Protein AF-A0A7Y5E2Q8-F1 (afdb_monomer_lite)

Sequence (83 aa):
MKGDAYLTVGATSVVLDPVGGARGERVVRLARDACIAALDLAPADLPGALEAANARVREASREDTALLGGTCSAVGVVLEPTS

Structure (mmCIF, N/CA/C/O backbone):
data_AF-A0A7Y5E2Q8-F1
#
_entry.id   AF-A0A7Y5E2Q8-F1
#
loop_
_atom_site.group_PDB
_atom_site.id
_atom_site.type_symbol
_atom_site.label_atom_id
_atom_site.label_alt_id
_atom_site.label_comp_id
_atom_site.label_asym_id
_atom_site.label_entity_id
_atom_site.label_seq_id
_atom_site.pdbx_PDB_ins_code
_atom_site.Cartn_x
_atom_site.Cartn_y
_atom_site.Cartn_z
_atom_site.occupancy
_atom_site.B_iso_or_equiv
_atom_site.auth_seq_id
_atom_site.auth_comp_id
_atom_site.auth_asym_id
_atom_site.auth_atom_id
_atom_site.pdbx_PDB_model_num
ATOM 1 N N . MET A 1 1 ? 1.230 12.741 -15.350 1.00 50.56 1 MET A N 1
ATOM 2 C CA . MET A 1 1 ? 0.386 12.708 -14.137 1.00 50.56 1 MET A CA 1
ATOM 3 C C . MET A 1 1 ? 1.274 12.239 -13.003 1.00 50.56 1 MET A C 1
ATOM 5 O O . MET A 1 1 ? 2.059 11.336 -13.250 1.00 50.56 1 MET A O 1
ATOM 9 N N . LYS A 1 2 ? 1.237 12.881 -11.832 1.00 61.31 2 LYS A N 1
ATOM 10 C CA . LYS A 1 2 ? 1.925 12.359 -10.643 1.00 61.31 2 LYS A CA 1
ATOM 11 C C . LYS A 1 2 ? 1.233 11.055 -10.227 1.00 61.31 2 LYS A C 1
ATOM 13 O O . LYS A 1 2 ? 0.006 11.019 -10.222 1.00 61.31 2 LYS A O 1
ATOM 18 N N . GLY A 1 3 ? 1.998 9.995 -9.980 1.00 82.69 3 GLY A N 1
ATOM 19 C CA . GLY A 1 3 ? 1.479 8.651 -9.697 1.00 82.69 3 GLY A CA 1
ATOM 20 C C . GLY A 1 3 ? 1.090 8.412 -8.239 1.00 82.69 3 GLY A C 1
ATOM 21 O O . GLY A 1 3 ? 1.205 7.284 -7.765 1.00 82.69 3 GLY A O 1
ATOM 22 N N . ASP A 1 4 ? 0.696 9.471 -7.539 1.00 92.88 4 ASP A N 1
ATOM 23 C CA . ASP A 1 4 ? 0.301 9.460 -6.136 1.00 92.88 4 ASP A CA 1
ATOM 24 C C . ASP A 1 4 ? -0.946 8.580 -5.956 1.00 92.88 4 ASP A C 1
ATOM 26 O O . ASP A 1 4 ? -1.834 8.540 -6.817 1.00 92.88 4 ASP A O 1
ATOM 30 N N . ALA A 1 5 ? -1.034 7.886 -4.824 1.00 95.19 5 ALA A N 1
ATOM 31 C CA . ALA A 1 5 ? -2.232 7.159 -4.435 1.00 95.19 5 ALA A CA 1
ATOM 32 C C . ALA A 1 5 ? -2.821 7.705 -3.142 1.00 95.19 5 ALA A C 1
ATOM 34 O O . ALA A 1 5 ? -2.115 7.983 -2.178 1.00 95.19 5 ALA A O 1
ATOM 35 N N . TYR A 1 6 ? -4.145 7.767 -3.124 1.00 94.56 6 TYR A N 1
ATOM 36 C CA . TYR A 1 6 ? -4.942 8.160 -1.975 1.00 94.56 6 TYR A CA 1
ATOM 37 C C . TYR A 1 6 ? -5.897 7.012 -1.659 1.00 94.56 6 TYR A C 1
ATOM 39 O O . TYR A 1 6 ? -6.512 6.440 -2.569 1.00 94.56 6 TYR A O 1
ATOM 47 N N . LEU A 1 7 ? -5.998 6.648 -0.386 1.00 94.56 7 LEU A N 1
ATOM 48 C CA . LEU A 1 7 ? -6.949 5.649 0.088 1.00 94.56 7 LEU A CA 1
ATOM 49 C C . LEU A 1 7 ? -7.555 6.085 1.420 1.00 94.56 7 LEU A C 1
ATOM 51 O O . LEU A 1 7 ? -6.874 6.672 2.258 1.00 94.56 7 LEU A O 1
ATOM 55 N N . THR A 1 8 ? -8.829 5.760 1.601 1.00 95.38 8 THR A N 1
ATOM 56 C CA . THR A 1 8 ? -9.552 5.941 2.857 1.00 95.38 8 THR A CA 1
ATOM 57 C C . THR A 1 8 ? -10.321 4.660 3.136 1.00 95.38 8 THR A C 1
ATOM 59 O O . THR A 1 8 ? -11.110 4.227 2.297 1.00 95.38 8 THR A O 1
ATOM 62 N N . VAL A 1 9 ? -10.074 4.059 4.297 1.00 94.88 9 VAL A N 1
ATOM 63 C CA . VAL A 1 9 ? -10.754 2.857 4.788 1.00 94.88 9 VAL A CA 1
ATOM 64 C C . VAL A 1 9 ? -11.196 3.138 6.218 1.00 94.88 9 VAL A C 1
ATOM 66 O O . VAL A 1 9 ? -10.370 3.390 7.094 1.00 94.88 9 VAL A O 1
ATOM 69 N N . GLY A 1 10 ? -12.510 3.155 6.449 1.00 91.31 10 GLY A N 1
ATOM 70 C CA . GLY A 1 10 ? -13.076 3.540 7.742 1.00 91.31 10 GLY A CA 1
ATOM 71 C C . GLY A 1 10 ? -12.604 4.929 8.188 1.00 91.31 10 GLY A C 1
ATOM 72 O O . GLY A 1 10 ? -12.808 5.920 7.489 1.00 91.31 10 GLY A O 1
ATOM 73 N N . ALA A 1 11 ? -11.966 4.985 9.357 1.00 91.38 11 ALA A N 1
ATOM 74 C CA . ALA A 1 11 ? -11.412 6.204 9.945 1.00 91.38 11 ALA A CA 1
ATOM 75 C C . ALA A 1 11 ? -9.984 6.528 9.471 1.00 91.38 11 ALA A C 1
ATOM 77 O O . ALA A 1 11 ? -9.439 7.577 9.820 1.00 91.38 11 ALA A O 1
ATOM 78 N N . THR A 1 12 ? -9.350 5.636 8.708 1.00 95.81 12 THR A N 1
ATOM 79 C CA . THR A 1 12 ? -7.959 5.779 8.282 1.00 95.81 12 THR A CA 1
ATOM 80 C C . THR A 1 12 ? -7.880 6.335 6.867 1.00 95.81 12 THR A C 1
ATOM 82 O O . THR A 1 12 ? -8.478 5.791 5.943 1.00 95.81 12 THR A O 1
ATOM 85 N N . SER A 1 13 ? -7.112 7.406 6.677 1.00 95.56 13 SER A N 1
ATOM 86 C CA . SER A 1 13 ? -6.756 7.935 5.355 1.00 95.56 13 SER A CA 1
ATOM 87 C C . SER A 1 13 ? -5.247 7.903 5.167 1.00 95.56 13 SER A C 1
ATOM 89 O O . SER A 1 13 ? -4.514 8.295 6.071 1.00 95.56 13 SER A O 1
ATOM 91 N N . VAL A 1 14 ? -4.779 7.453 4.002 1.00 97.25 14 VAL A N 1
ATOM 92 C CA . VAL A 1 14 ? -3.353 7.334 3.668 1.00 97.25 14 VAL A CA 1
ATOM 93 C C . VAL A 1 14 ? -3.079 7.936 2.292 1.00 97.25 14 VAL A C 1
ATOM 95 O O . VAL A 1 14 ? -3.826 7.715 1.337 1.00 97.25 14 VAL A O 1
ATOM 98 N N . VAL A 1 15 ? -1.980 8.679 2.198 1.00 97.56 15 VAL A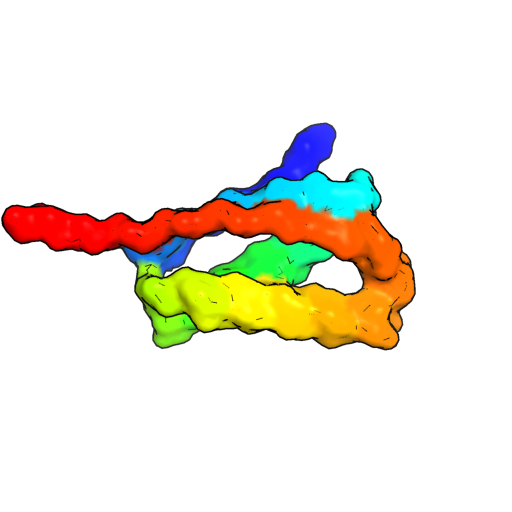 N 1
ATOM 99 C CA . VAL A 1 15 ? -1.389 9.174 0.953 1.00 97.56 15 VAL A CA 1
ATOM 100 C C . VAL A 1 15 ? -0.074 8.449 0.716 1.00 97.56 15 VAL A C 1
ATOM 102 O O . VAL A 1 15 ? 0.747 8.340 1.628 1.00 97.56 15 VAL A O 1
ATOM 105 N N . LEU A 1 16 ? 0.128 7.979 -0.511 1.00 97.62 16 LEU A N 1
ATOM 106 C CA . LEU A 1 16 ? 1.359 7.356 -0.975 1.00 97.62 16 LEU A CA 1
ATOM 107 C C . LEU A 1 16 ? 1.932 8.173 -2.134 1.00 97.62 16 LEU A C 1
ATOM 109 O O . LEU A 1 16 ? 1.263 8.344 -3.152 1.00 97.62 16 LEU A O 1
ATOM 113 N N . ASP A 1 17 ? 3.170 8.639 -1.995 1.00 96.38 17 ASP A N 1
ATOM 114 C CA . ASP A 1 17 ? 3.869 9.424 -3.022 1.00 96.38 17 ASP A CA 1
ATOM 115 C C . ASP A 1 17 ? 5.022 8.594 -3.619 1.00 96.38 17 ASP A C 1
ATOM 117 O O . ASP A 1 17 ? 5.933 8.199 -2.875 1.00 96.38 17 ASP A O 1
ATOM 121 N N . PRO A 1 18 ? 4.983 8.260 -4.925 1.00 96.38 18 PRO A N 1
ATOM 122 C CA . PRO A 1 18 ? 5.993 7.433 -5.574 1.00 96.38 18 PRO A CA 1
ATOM 123 C C . PRO A 1 18 ? 7.321 8.166 -5.790 1.00 96.38 18 PRO A C 1
ATOM 125 O O . PRO A 1 18 ? 7.380 9.307 -6.238 1.00 96.38 18 PRO A O 1
ATOM 128 N N . VAL A 1 19 ? 8.423 7.430 -5.649 1.00 92.69 19 VAL A N 1
ATOM 129 C CA . VAL A 1 19 ? 9.775 7.867 -6.021 1.00 92.69 19 VAL A CA 1
ATOM 130 C C . VAL A 1 19 ? 10.387 6.862 -7.001 1.00 92.69 19 VAL A C 1
ATOM 132 O O . VAL A 1 19 ? 10.228 5.649 -6.857 1.00 92.69 19 VAL A O 1
ATOM 135 N N . GLY A 1 20 ? 11.107 7.363 -8.011 1.00 90.38 20 GLY A N 1
ATOM 136 C CA . GLY A 1 20 ? 11.742 6.529 -9.045 1.00 90.38 20 GLY A CA 1
ATOM 137 C C . GLY A 1 20 ? 10.947 6.412 -10.353 1.00 90.38 20 GLY A C 1
ATOM 138 O O . GLY A 1 20 ? 11.073 5.416 -11.070 1.00 90.38 20 GLY A O 1
ATOM 139 N N . GLY A 1 21 ? 10.114 7.410 -10.674 1.00 91.44 21 GLY A N 1
ATOM 140 C CA . GLY A 1 21 ? 9.330 7.462 -11.915 1.00 91.44 21 GLY A CA 1
ATOM 141 C C . GLY A 1 21 ? 8.352 6.292 -12.031 1.00 91.44 21 GLY A C 1
ATOM 142 O O . GLY A 1 21 ? 7.777 5.863 -11.034 1.00 91.44 21 GLY A O 1
ATOM 143 N N . ALA A 1 22 ? 8.220 5.716 -13.230 1.00 91.44 22 ALA A N 1
ATOM 144 C CA . ALA A 1 22 ? 7.288 4.617 -13.505 1.00 91.44 22 ALA A CA 1
ATOM 145 C C . ALA A 1 22 ? 7.458 3.392 -12.580 1.00 91.44 22 ALA A C 1
ATOM 147 O O . ALA A 1 22 ? 6.495 2.663 -12.341 1.00 91.44 22 ALA A O 1
ATOM 148 N N . ARG A 1 23 ? 8.661 3.159 -12.032 1.00 93.00 23 ARG A N 1
ATOM 149 C CA . ARG A 1 23 ? 8.900 2.081 -11.055 1.00 93.00 23 ARG A CA 1
ATOM 150 C C . ARG A 1 23 ? 8.240 2.398 -9.717 1.00 93.00 23 ARG A C 1
ATOM 152 O O . ARG A 1 23 ? 7.543 1.549 -9.172 1.00 93.00 23 ARG A O 1
ATOM 159 N N . GLY A 1 24 ? 8.398 3.632 -9.238 1.00 94.81 24 GLY A N 1
ATOM 160 C CA . GLY A 1 24 ? 7.712 4.136 -8.048 1.00 94.81 24 GLY A CA 1
ATOM 161 C C . GLY A 1 24 ? 6.195 4.058 -8.190 1.00 94.81 24 GLY A C 1
ATOM 162 O O . GLY A 1 24 ? 5.521 3.590 -7.282 1.00 94.81 24 GLY A O 1
ATOM 163 N N . GLU A 1 25 ? 5.650 4.406 -9.358 1.00 94.88 25 GLU A N 1
ATOM 164 C CA . GLU A 1 25 ? 4.203 4.301 -9.605 1.00 94.88 25 GLU A CA 1
ATOM 165 C C . GLU A 1 25 ? 3.693 2.854 -9.511 1.00 94.88 25 GLU A C 1
ATOM 167 O O . GLU A 1 25 ? 2.586 2.607 -9.031 1.00 94.88 25 GLU A O 1
ATOM 172 N N . ARG A 1 26 ? 4.491 1.872 -9.958 1.00 94.50 26 ARG A N 1
ATOM 173 C CA . ARG A 1 26 ? 4.167 0.444 -9.787 1.00 94.50 26 ARG A CA 1
ATOM 174 C C . ARG A 1 26 ? 4.217 0.035 -8.315 1.00 94.50 26 ARG A C 1
ATOM 176 O O . ARG A 1 26 ? 3.314 -0.668 -7.867 1.00 94.50 26 ARG A O 1
ATOM 183 N N . VAL A 1 27 ? 5.229 0.495 -7.576 1.00 96.06 27 VAL A N 1
ATOM 184 C CA . VAL A 1 27 ? 5.361 0.253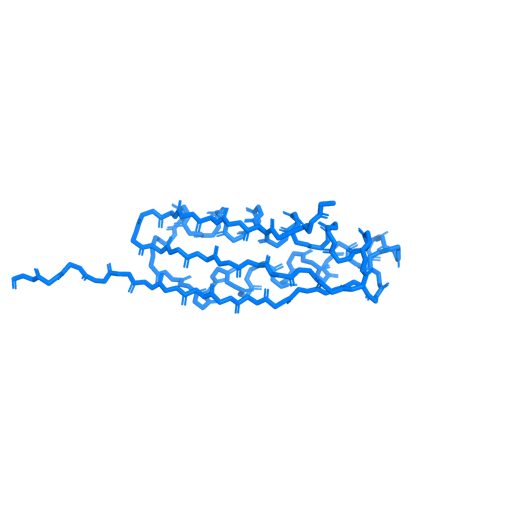 -6.131 1.00 96.06 27 VAL A CA 1
ATOM 185 C C . VAL A 1 27 ? 4.173 0.830 -5.365 1.00 96.06 27 VAL A C 1
ATOM 187 O O . VAL A 1 27 ? 3.590 0.126 -4.547 1.00 96.06 27 VAL A O 1
ATOM 190 N N . VAL A 1 28 ? 3.753 2.056 -5.681 1.00 96.75 28 VAL A N 1
ATOM 191 C CA . VAL A 1 28 ? 2.595 2.700 -5.048 1.00 96.75 28 VAL A CA 1
ATOM 192 C C . VAL A 1 28 ? 1.316 1.898 -5.241 1.00 96.75 28 VAL A C 1
ATOM 194 O O . VAL A 1 28 ? 0.565 1.733 -4.286 1.00 96.75 28 VAL A O 1
ATOM 197 N N . ARG A 1 29 ? 1.068 1.359 -6.441 1.00 95.50 29 ARG A N 1
ATOM 198 C CA . ARG A 1 29 ? -0.121 0.525 -6.684 1.00 95.50 29 ARG A CA 1
ATOM 199 C C . ARG A 1 29 ? -0.124 -0.727 -5.807 1.00 95.50 29 ARG A C 1
ATOM 201 O O . ARG A 1 29 ? -1.124 -1.008 -5.160 1.00 95.50 29 ARG A O 1
ATOM 208 N N . LEU A 1 30 ? 1.014 -1.417 -5.716 1.00 96.31 30 LEU A N 1
ATOM 209 C CA . LEU A 1 30 ? 1.161 -2.596 -4.855 1.00 96.31 30 LEU A CA 1
ATOM 210 C C . LEU A 1 30 ? 0.982 -2.255 -3.371 1.00 96.31 30 LEU A C 1
ATOM 212 O O . LEU A 1 30 ? 0.268 -2.957 -2.658 1.00 96.31 30 LEU A O 1
ATOM 216 N N . ALA A 1 31 ? 1.619 -1.174 -2.916 1.00 97.69 31 ALA A N 1
ATOM 217 C CA . ALA A 1 31 ? 1.531 -0.717 -1.536 1.00 97.69 31 ALA A CA 1
ATOM 218 C C . ALA A 1 31 ? 0.098 -0.303 -1.168 1.00 97.69 31 ALA A C 1
ATOM 220 O O . ALA A 1 31 ? -0.388 -0.676 -0.104 1.00 97.69 31 ALA A O 1
ATOM 221 N N . ARG A 1 32 ? -0.596 0.415 -2.059 1.00 97.81 32 ARG A N 1
ATOM 222 C CA . ARG A 1 32 ? -1.994 0.827 -1.885 1.00 97.81 32 ARG A CA 1
ATOM 223 C C . ARG A 1 32 ? -2.906 -0.373 -1.683 1.00 97.81 32 ARG A C 1
ATOM 225 O O . ARG A 1 32 ? -3.647 -0.397 -0.708 1.00 97.81 32 ARG A O 1
ATOM 232 N N . ASP A 1 33 ? -2.860 -1.340 -2.594 1.00 97.69 33 ASP A N 1
ATOM 233 C CA . ASP A 1 33 ? -3.798 -2.465 -2.575 1.00 97.69 33 ASP A CA 1
ATOM 234 C C . ASP A 1 33 ? -3.583 -3.338 -1.326 1.00 97.69 33 ASP A C 1
ATOM 236 O O . ASP A 1 33 ? -4.544 -3.759 -0.685 1.00 97.69 33 ASP A O 1
ATOM 240 N N . ALA A 1 34 ? -2.324 -3.533 -0.916 1.00 97.75 34 ALA A N 1
ATOM 241 C CA . ALA A 1 34 ? -1.992 -4.226 0.327 1.00 97.75 34 ALA A CA 1
ATOM 242 C C . ALA A 1 34 ? -2.415 -3.444 1.584 1.00 97.75 34 ALA A C 1
ATOM 244 O O . ALA A 1 34 ? -2.916 -4.042 2.533 1.00 97.75 34 ALA A O 1
ATOM 245 N N . CYS A 1 35 ? -2.251 -2.117 1.584 1.00 97.75 35 CYS A N 1
ATOM 246 C CA . CYS A 1 35 ? -2.683 -1.255 2.684 1.00 97.75 35 CYS A CA 1
ATOM 247 C C . CYS A 1 35 ? -4.210 -1.293 2.855 1.00 97.75 35 CYS A C 1
ATOM 249 O O . CYS A 1 35 ? -4.693 -1.452 3.971 1.00 97.75 35 CYS A O 1
ATOM 251 N N . ILE A 1 36 ? -4.966 -1.230 1.751 1.00 98.00 36 ILE A N 1
ATOM 252 C CA . ILE A 1 36 ? -6.432 -1.361 1.766 1.00 98.00 36 ILE A CA 1
ATOM 253 C C . ILE A 1 36 ? -6.836 -2.713 2.354 1.00 98.00 36 ILE A C 1
ATOM 255 O O . ILE A 1 36 ? -7.600 -2.745 3.310 1.00 98.00 36 ILE A O 1
ATOM 259 N N . ALA A 1 37 ? -6.268 -3.814 1.852 1.00 98.00 37 ALA A N 1
ATOM 260 C CA . ALA A 1 37 ? -6.606 -5.152 2.336 1.00 98.00 37 ALA A CA 1
ATOM 261 C C . ALA A 1 37 ? -6.311 -5.336 3.836 1.00 98.00 37 ALA A C 1
ATOM 263 O O . ALA A 1 37 ? -7.072 -5.996 4.540 1.00 98.00 37 ALA A O 1
ATOM 264 N N . ALA A 1 38 ? -5.220 -4.750 4.337 1.00 97.88 38 ALA A N 1
ATOM 265 C CA . ALA A 1 38 ? -4.892 -4.791 5.758 1.00 97.88 38 ALA A CA 1
ATOM 266 C C . ALA A 1 38 ? -5.862 -3.948 6.604 1.00 97.88 38 ALA A C 1
ATOM 268 O O . ALA A 1 38 ? -6.331 -4.416 7.640 1.00 97.88 38 ALA A O 1
ATOM 269 N N . LEU A 1 39 ? -6.213 -2.741 6.151 1.00 97.00 39 LEU A N 1
ATOM 270 C CA . LEU A 1 39 ? -7.168 -1.877 6.852 1.00 97.00 39 LEU A CA 1
ATOM 271 C C . LEU A 1 39 ? -8.600 -2.424 6.802 1.00 97.00 39 LEU A C 1
ATOM 273 O O . LEU A 1 39 ? -9.340 -2.245 7.761 1.00 97.00 39 LEU A O 1
ATOM 277 N N . ASP A 1 40 ? -8.991 -3.137 5.747 1.00 96.56 40 ASP A N 1
ATOM 278 C CA . ASP A 1 40 ? -10.293 -3.816 5.694 1.00 96.56 40 ASP A CA 1
ATOM 279 C C . ASP A 1 40 ? -10.415 -4.895 6.788 1.00 96.56 40 ASP A C 1
ATOM 281 O O . ASP A 1 40 ? -11.508 -5.146 7.299 1.00 96.56 40 ASP A O 1
ATOM 285 N N . LEU A 1 41 ? -9.295 -5.515 7.184 1.00 97.00 41 LEU A N 1
ATOM 286 C CA . LEU A 1 41 ? -9.235 -6.482 8.285 1.00 97.00 41 LEU A CA 1
ATOM 287 C C . LEU A 1 41 ? -9.105 -5.805 9.659 1.00 97.00 41 LEU A C 1
ATOM 289 O O . LEU A 1 41 ? -9.659 -6.304 10.640 1.00 97.00 41 LEU A O 1
ATOM 293 N N . ALA A 1 42 ? -8.381 -4.686 9.735 1.00 95.25 42 ALA A N 1
ATOM 294 C CA . ALA A 1 42 ? -8.122 -3.934 10.963 1.00 95.25 42 ALA A CA 1
ATOM 295 C C . ALA A 1 42 ? -8.248 -2.406 10.725 1.00 95.25 42 ALA A C 1
ATOM 297 O O . ALA A 1 42 ? -7.233 -1.726 10.557 1.00 95.25 42 ALA A O 1
ATOM 298 N N . PRO A 1 43 ? -9.474 -1.831 10.762 1.00 86.62 43 PRO A N 1
ATOM 299 C CA . PRO A 1 43 ? -9.801 -0.473 10.265 1.00 86.62 43 PRO A CA 1
ATOM 300 C C . PRO A 1 43 ? -9.185 0.746 10.975 1.00 86.62 43 PRO A C 1
ATOM 302 O O . PRO A 1 43 ? -9.599 1.877 10.722 1.00 86.62 43 PRO A O 1
ATOM 305 N N . ALA A 1 44 ? -8.226 0.537 11.870 1.00 90.00 44 ALA A N 1
ATOM 306 C CA . ALA A 1 44 ? -7.480 1.587 12.565 1.00 90.00 44 ALA A CA 1
ATOM 307 C C . ALA A 1 44 ? -6.002 1.217 12.797 1.00 90.00 44 ALA A C 1
ATOM 309 O O . ALA A 1 44 ? -5.248 2.020 13.347 1.00 90.00 44 ALA A O 1
ATOM 310 N N . ASP A 1 45 ? -5.566 0.023 12.375 1.00 96.00 45 ASP A N 1
ATOM 311 C CA . ASP A 1 45 ? -4.178 -0.420 12.512 1.00 96.00 45 ASP A CA 1
ATOM 312 C C . ASP A 1 45 ? -3.330 0.100 11.345 1.00 96.00 45 ASP A C 1
ATOM 314 O O . ASP A 1 45 ? -2.921 -0.628 10.437 1.00 96.00 45 ASP A O 1
ATOM 318 N N . LEU A 1 46 ? -3.090 1.412 11.352 1.00 96.94 46 LEU A N 1
ATOM 319 C CA . LEU A 1 46 ? -2.249 2.060 10.352 1.00 96.94 46 LEU A CA 1
ATOM 320 C C . LEU A 1 46 ? -0.802 1.518 10.351 1.00 96.94 46 LEU A C 1
ATOM 322 O O . LEU A 1 46 ? -0.296 1.255 9.257 1.00 96.94 46 LEU A O 1
ATOM 326 N N . PRO A 1 47 ? -0.116 1.325 11.500 1.00 97.50 47 PRO A N 1
ATOM 327 C CA . PRO A 1 47 ? 1.218 0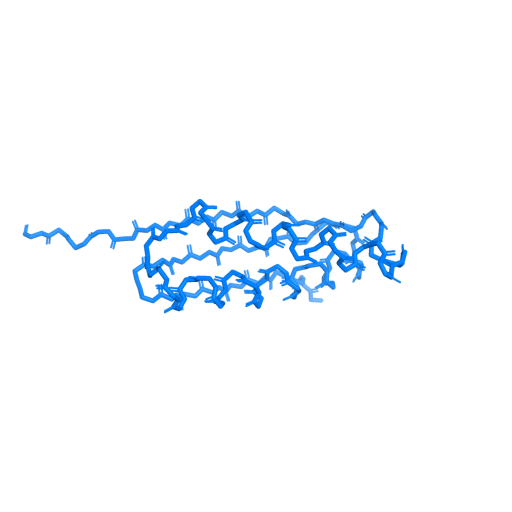.726 11.507 1.00 97.50 47 PRO A CA 1
ATOM 328 C C . PRO A 1 47 ? 1.246 -0.659 10.847 1.00 97.50 47 PRO A C 1
ATOM 330 O O . PRO A 1 47 ? 2.060 -0.875 9.945 1.00 97.50 47 PRO A O 1
ATOM 333 N N . GLY A 1 48 ? 0.321 -1.554 11.214 1.00 97.69 48 GLY A N 1
ATOM 334 C CA . GLY A 1 48 ? 0.232 -2.894 10.632 1.00 97.69 48 GLY A CA 1
ATOM 335 C C . GLY A 1 48 ? -0.057 -2.872 9.130 1.00 97.69 48 GLY A C 1
ATOM 336 O O . GLY A 1 48 ? 0.562 -3.613 8.362 1.00 97.69 48 GLY A O 1
ATOM 337 N N . ALA A 1 49 ? -0.919 -1.962 8.669 1.00 98.00 49 ALA A N 1
ATOM 338 C CA . ALA A 1 49 ? -1.208 -1.805 7.246 1.00 98.00 49 ALA A CA 1
ATOM 339 C C . ALA A 1 49 ? 0.005 -1.327 6.428 1.00 98.00 49 ALA A C 1
ATOM 341 O O . ALA A 1 49 ? 0.254 -1.833 5.328 1.00 98.00 49 ALA A O 1
ATOM 342 N N . LEU A 1 50 ? 0.799 -0.391 6.962 1.00 97.88 50 LEU A N 1
ATOM 343 C CA . LEU A 1 50 ? 2.027 0.077 6.308 1.00 97.88 50 LEU A CA 1
ATOM 344 C C . LEU A 1 50 ? 3.118 -1.005 6.290 1.00 97.88 50 LEU A C 1
ATOM 346 O O . LEU A 1 50 ? 3.841 -1.138 5.297 1.00 97.88 50 LEU A O 1
ATOM 350 N N . GLU A 1 51 ? 3.220 -1.810 7.348 1.00 98.25 51 GLU A N 1
ATOM 351 C CA . GLU A 1 51 ? 4.121 -2.964 7.384 1.00 98.25 51 GLU A CA 1
ATOM 352 C C . GLU A 1 51 ? 3.728 -4.025 6.351 1.00 98.25 51 GLU A C 1
ATOM 354 O O . GLU A 1 51 ? 4.591 -4.487 5.595 1.00 98.25 51 GLU A O 1
ATOM 359 N N . ALA A 1 52 ? 2.436 -4.350 6.246 1.00 97.81 52 ALA A N 1
ATOM 360 C CA . ALA A 1 52 ? 1.909 -5.272 5.242 1.00 97.81 52 ALA A CA 1
ATOM 361 C C . ALA A 1 52 ? 2.175 -4.772 3.811 1.00 97.81 52 ALA A C 1
ATOM 363 O O . ALA A 1 52 ? 2.645 -5.532 2.958 1.00 97.81 52 ALA A O 1
ATOM 364 N N . ALA A 1 53 ? 1.958 -3.479 3.555 1.00 97.81 53 ALA A N 1
ATOM 365 C CA . ALA A 1 53 ? 2.258 -2.854 2.271 1.00 97.81 53 ALA A CA 1
ATOM 366 C C . ALA A 1 53 ? 3.746 -2.969 1.900 1.00 97.81 53 ALA A C 1
ATOM 368 O O . ALA A 1 53 ? 4.090 -3.398 0.794 1.00 97.81 53 ALA A O 1
ATOM 369 N N . ASN A 1 54 ? 4.645 -2.653 2.834 1.00 97.56 54 ASN A N 1
ATOM 370 C CA . ASN A 1 54 ? 6.087 -2.773 2.626 1.00 97.56 54 ASN A CA 1
ATOM 371 C C . ASN A 1 54 ? 6.521 -4.238 2.426 1.00 97.56 54 ASN A C 1
ATOM 373 O O . ASN A 1 54 ? 7.358 -4.522 1.565 1.00 97.56 54 ASN A O 1
ATOM 377 N N . ALA A 1 55 ? 5.943 -5.182 3.173 1.00 97.56 55 ALA A N 1
ATOM 378 C CA . ALA A 1 55 ? 6.203 -6.610 2.996 1.00 97.56 55 ALA A CA 1
ATOM 379 C C . ALA A 1 55 ? 5.807 -7.078 1.587 1.00 97.56 55 ALA A C 1
ATOM 381 O O . ALA A 1 55 ? 6.614 -7.722 0.910 1.00 97.56 55 ALA A O 1
ATOM 382 N N . ARG A 1 56 ? 4.627 -6.669 1.104 1.00 96.81 56 ARG A N 1
ATOM 383 C CA . ARG A 1 56 ? 4.151 -7.001 -0.243 1.00 96.81 56 ARG A CA 1
ATOM 384 C C . ARG A 1 56 ? 5.052 -6.428 -1.337 1.00 96.81 56 ARG A C 1
ATOM 386 O O . ARG A 1 56 ? 5.367 -7.127 -2.298 1.00 96.81 56 ARG A O 1
ATOM 393 N N . VAL A 1 57 ? 5.506 -5.182 -1.190 1.00 96.44 57 VAL A N 1
ATOM 394 C CA . VAL A 1 57 ? 6.449 -4.558 -2.135 1.00 96.44 57 VAL A CA 1
ATOM 395 C C . VAL A 1 57 ? 7.792 -5.292 -2.146 1.00 96.44 57 VAL A C 1
ATOM 397 O O . VAL A 1 57 ? 8.355 -5.523 -3.219 1.00 96.44 57 VAL A O 1
ATOM 400 N N . ARG A 1 58 ? 8.309 -5.693 -0.977 1.00 95.62 58 ARG A N 1
ATOM 401 C CA . ARG A 1 58 ? 9.559 -6.465 -0.876 1.00 95.62 58 ARG A CA 1
ATOM 402 C C . ARG A 1 58 ? 9.448 -7.825 -1.549 1.00 95.62 58 ARG A C 1
ATOM 404 O O . ARG A 1 58 ? 10.373 -8.212 -2.255 1.00 95.62 58 ARG A O 1
ATOM 411 N N . GLU A 1 59 ? 8.344 -8.533 -1.334 1.00 96.50 59 GLU A N 1
ATOM 412 C CA . GLU A 1 59 ? 8.067 -9.810 -1.992 1.00 96.50 59 GLU A CA 1
ATOM 413 C C . GLU A 1 59 ? 8.004 -9.638 -3.513 1.00 96.50 59 GLU A C 1
ATOM 415 O O . GLU A 1 59 ? 8.781 -10.269 -4.225 1.00 96.50 59 GLU A O 1
ATOM 420 N N . ALA A 1 60 ? 7.195 -8.692 -4.002 1.00 95.31 60 ALA A N 1
ATOM 421 C CA . ALA A 1 60 ? 7.093 -8.406 -5.431 1.00 95.31 60 ALA A CA 1
ATOM 422 C C . ALA A 1 60 ? 8.451 -8.031 -6.051 1.00 95.31 60 ALA A C 1
ATOM 424 O O . ALA A 1 60 ? 8.747 -8.418 -7.174 1.00 95.31 60 ALA A O 1
ATOM 425 N N . SER A 1 61 ? 9.310 -7.323 -5.313 1.00 93.94 61 SER A N 1
ATOM 426 C CA . SER A 1 61 ? 10.649 -6.939 -5.785 1.00 93.94 61 SER A CA 1
ATOM 427 C C . SER A 1 61 ? 11.641 -8.108 -5.859 1.00 93.94 61 SER A C 1
ATOM 429 O O . SER A 1 61 ? 12.643 -8.003 -6.566 1.00 93.94 61 SER A O 1
ATOM 431 N N . ARG A 1 62 ? 11.400 -9.211 -5.133 1.00 95.31 62 ARG A N 1
ATOM 432 C CA . ARG A 1 62 ? 12.186 -10.454 -5.271 1.00 95.31 62 ARG A CA 1
ATOM 433 C C . ARG A 1 62 ? 11.814 -11.216 -6.542 1.00 95.31 62 ARG A C 1
ATOM 435 O O . ARG A 1 62 ? 12.662 -11.909 -7.092 1.00 95.31 62 ARG A O 1
ATOM 442 N N . GLU A 1 63 ? 10.569 -11.079 -6.987 1.00 94.94 63 GLU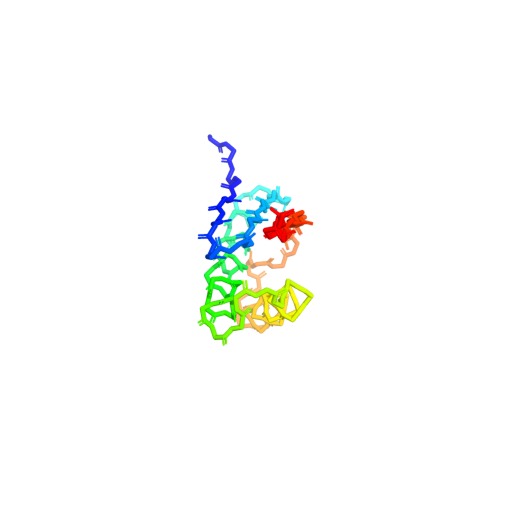 A N 1
ATOM 443 C CA . GLU A 1 63 ? 10.020 -11.753 -8.169 1.00 94.94 63 GLU A CA 1
ATOM 444 C C . GLU A 1 63 ? 10.205 -10.924 -9.449 1.00 94.94 63 GLU A C 1
ATOM 446 O O . GLU A 1 63 ? 10.459 -11.480 -10.516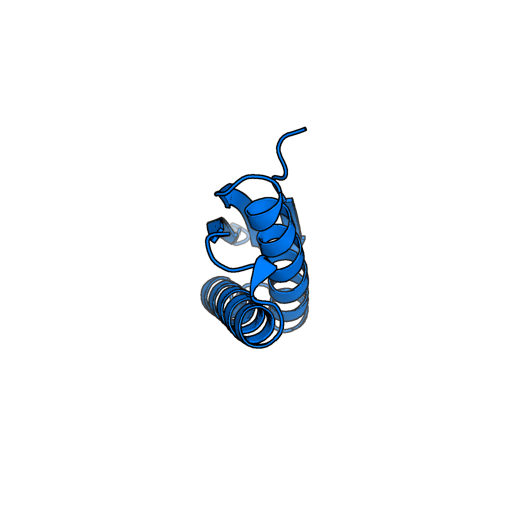 1.00 94.94 63 GLU A O 1
ATOM 451 N N . ASP A 1 64 ? 10.123 -9.595 -9.342 1.00 93.88 64 ASP A N 1
ATOM 452 C CA . ASP A 1 64 ? 10.283 -8.646 -10.443 1.00 93.88 64 ASP A CA 1
ATOM 453 C C . ASP A 1 64 ? 11.342 -7.586 -10.110 1.00 93.88 64 ASP A C 1
ATOM 455 O O . ASP A 1 64 ? 11.094 -6.583 -9.431 1.00 93.88 64 ASP A O 1
ATOM 459 N N . THR A 1 65 ? 12.536 -7.773 -10.669 1.00 91.12 65 THR A N 1
ATOM 460 C CA . THR A 1 65 ? 13.658 -6.846 -10.490 1.00 91.12 65 THR A CA 1
ATOM 461 C C . THR A 1 65 ? 13.414 -5.473 -11.122 1.00 91.12 65 THR A C 1
ATOM 463 O O . THR A 1 65 ? 14.097 -4.514 -10.761 1.00 91.12 65 THR A O 1
ATOM 466 N N . ALA A 1 66 ? 12.416 -5.313 -12.002 1.00 88.62 66 ALA A N 1
ATOM 467 C CA . ALA A 1 66 ? 12.043 -4.012 -12.556 1.00 88.62 66 ALA A CA 1
ATOM 468 C C . ALA A 1 66 ? 11.388 -3.079 -11.521 1.00 88.62 66 ALA A C 1
ATOM 470 O O . ALA A 1 66 ? 11.248 -1.880 -11.782 1.00 88.62 66 ALA A O 1
ATOM 471 N N . LEU A 1 67 ? 11.001 -3.601 -10.352 1.00 87.69 67 LEU A N 1
ATOM 472 C CA . LEU A 1 67 ? 10.560 -2.804 -9.205 1.00 87.69 67 LEU A CA 1
ATOM 473 C C . LEU A 1 67 ? 11.736 -2.253 -8.386 1.00 87.69 67 LEU A C 1
ATOM 475 O O . LEU A 1 67 ? 11.557 -1.297 -7.630 1.00 87.69 67 LEU A O 1
ATOM 479 N N . LEU A 1 68 ? 12.951 -2.789 -8.564 1.00 88.56 68 LEU A N 1
ATOM 480 C CA . LEU A 1 68 ? 14.125 -2.325 -7.829 1.00 88.56 68 LEU A CA 1
ATOM 481 C C . LEU A 1 68 ? 14.456 -0.864 -8.167 1.00 88.56 68 LEU A C 1
ATOM 483 O O . LEU A 1 68 ? 14.481 -0.428 -9.326 1.00 88.56 68 LEU A O 1
ATOM 487 N N . GLY A 1 69 ? 14.719 -0.097 -7.109 1.00 84.69 69 GLY A N 1
ATOM 488 C CA . GLY A 1 69 ? 14.925 1.350 -7.182 1.00 84.69 69 GLY A CA 1
ATOM 489 C C . GLY A 1 69 ? 13.631 2.168 -7.276 1.00 84.69 69 GLY A C 1
ATOM 490 O O . GLY A 1 69 ? 13.708 3.393 -7.289 1.00 84.69 69 GLY A O 1
ATOM 491 N N . GLY A 1 70 ? 12.459 1.523 -7.327 1.00 93.06 70 GLY A N 1
ATOM 492 C CA . GLY A 1 70 ? 11.176 2.160 -7.038 1.00 93.06 70 GLY A CA 1
ATOM 493 C C . GLY A 1 70 ? 10.894 2.135 -5.536 1.00 93.06 70 GLY A C 1
ATOM 494 O O . GLY A 1 70 ? 11.178 1.149 -4.860 1.00 93.06 70 GLY A O 1
ATOM 495 N N . THR A 1 71 ? 10.337 3.217 -5.004 1.00 94.69 71 THR A N 1
ATOM 496 C CA . THR A 1 71 ? 9.852 3.276 -3.618 1.00 94.69 71 THR A CA 1
ATOM 497 C C . THR A 1 71 ? 8.663 4.231 -3.527 1.00 94.69 71 THR A C 1
ATOM 499 O O . THR A 1 71 ? 8.297 4.864 -4.518 1.00 94.69 71 THR A O 1
ATOM 502 N N . CYS A 1 72 ? 8.052 4.342 -2.356 1.00 95.44 72 CYS A N 1
ATOM 503 C CA . CYS A 1 72 ? 7.083 5.384 -2.062 1.00 95.44 72 CYS A CA 1
ATOM 504 C C . CYS A 1 72 ? 7.200 5.848 -0.614 1.00 95.44 72 CYS A C 1
ATOM 506 O O . CYS A 1 72 ? 7.538 5.065 0.274 1.00 95.44 72 CYS A O 1
ATOM 508 N N . SER A 1 73 ? 6.897 7.119 -0.377 1.00 96.06 73 SER A N 1
ATOM 509 C CA . SER A 1 73 ? 6.621 7.600 0.975 1.00 96.06 73 SER A CA 1
ATOM 510 C C . SER A 1 73 ? 5.151 7.364 1.311 1.00 96.06 73 SER A C 1
ATOM 512 O O . SER A 1 73 ? 4.316 7.282 0.410 1.00 96.06 73 SER A O 1
ATOM 514 N N . ALA A 1 74 ? 4.844 7.225 2.599 1.00 96.75 74 ALA A N 1
ATOM 515 C CA . ALA A 1 74 ? 3.488 7.040 3.089 1.00 96.75 74 ALA A CA 1
ATOM 516 C C . ALA A 1 74 ? 3.228 7.992 4.254 1.00 96.75 74 ALA A C 1
ATOM 518 O O . ALA A 1 74 ? 4.035 8.077 5.180 1.00 96.75 74 ALA A O 1
ATOM 519 N N . VAL A 1 75 ? 2.091 8.680 4.217 1.00 96.56 75 VAL A N 1
ATOM 520 C CA . VAL A 1 75 ? 1.576 9.469 5.339 1.00 96.56 75 VAL A CA 1
ATOM 521 C C . VAL A 1 75 ? 0.146 9.031 5.577 1.00 96.56 75 VAL A C 1
ATOM 523 O O . VAL A 1 75 ? -0.670 9.077 4.659 1.00 96.56 75 VAL A O 1
ATOM 526 N N . GLY A 1 76 ? -0.155 8.600 6.796 1.00 95.25 76 GLY A N 1
ATOM 527 C CA . GLY A 1 76 ? -1.497 8.192 7.181 1.00 95.25 76 GLY A CA 1
ATOM 528 C C . GLY A 1 76 ? -1.980 8.916 8.426 1.00 95.25 76 GLY A C 1
ATOM 529 O O . GLY A 1 76 ? -1.185 9.323 9.272 1.00 95.25 76 GLY A O 1
ATOM 530 N N . VAL A 1 77 ? -3.295 9.063 8.523 1.00 95.75 77 VAL A N 1
ATOM 531 C CA . VAL A 1 77 ? -4.000 9.602 9.685 1.00 95.75 77 VAL A CA 1
ATOM 532 C C . VAL A 1 77 ? -5.141 8.663 10.048 1.00 95.75 77 VAL A C 1
ATOM 534 O O . VAL A 1 77 ? -5.825 8.148 9.163 1.00 95.75 77 VAL A O 1
ATOM 537 N N . VAL A 1 78 ? -5.348 8.447 11.344 1.00 94.88 78 VAL A N 1
ATOM 538 C CA . VAL A 1 78 ? -6.516 7.747 11.888 1.00 94.88 78 VAL A CA 1
ATOM 539 C C . VAL A 1 78 ? -7.350 8.789 12.620 1.00 94.88 78 VAL A C 1
ATOM 541 O O . VAL A 1 78 ? -6.852 9.445 13.533 1.00 94.88 78 VAL A O 1
ATOM 544 N N . LEU A 1 79 ? -8.587 8.997 12.179 1.00 89.31 79 LEU A N 1
ATOM 545 C CA . LEU A 1 79 ? -9.498 9.961 12.787 1.00 89.31 79 LEU A CA 1
ATOM 546 C C . LEU A 1 79 ? -10.317 9.273 13.878 1.00 89.31 79 LEU A C 1
ATOM 548 O O . LEU A 1 79 ? -11.237 8.513 13.588 1.00 89.31 79 LEU A O 1
ATOM 552 N N . GLU A 1 80 ? -10.007 9.550 15.138 1.00 80.88 80 GLU A N 1
ATOM 553 C CA . GLU A 1 80 ? -10.859 9.106 16.238 1.00 80.88 80 GLU A CA 1
ATOM 554 C C . GLU A 1 80 ? -12.103 10.008 16.332 1.00 80.88 80 GLU A C 1
ATOM 556 O O . GLU A 1 80 ? -11.974 11.235 16.247 1.00 80.88 80 GLU A O 1
ATOM 561 N N . PRO A 1 81 ? -13.316 9.448 16.497 1.00 71.94 81 PRO A N 1
ATOM 562 C CA . PRO A 1 81 ? -14.496 10.257 16.762 1.00 71.94 81 PRO A CA 1
ATOM 563 C C . PR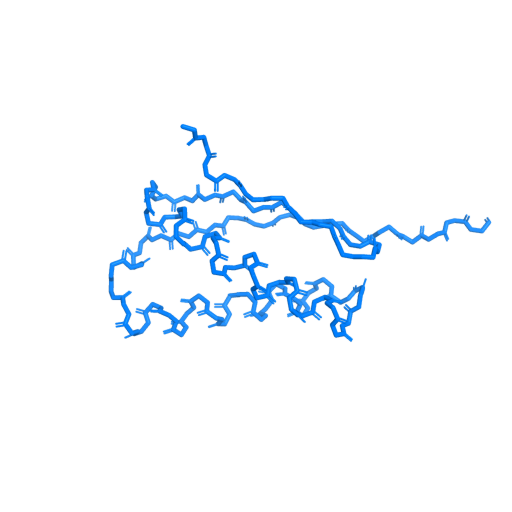O A 1 81 ? -14.302 11.008 18.081 1.00 71.94 81 PRO A C 1
ATOM 565 O O . PRO A 1 81 ? -14.143 10.390 19.132 1.00 71.94 81 PRO A O 1
ATOM 568 N N . THR A 1 82 ? -14.342 12.337 18.046 1.00 73.19 82 THR A N 1
ATOM 569 C CA . THR A 1 82 ? -14.465 13.131 19.270 1.00 73.19 82 THR A CA 1
ATOM 570 C C . THR A 1 82 ? -15.913 13.050 19.741 1.00 73.19 82 THR A C 1
ATOM 572 O O . THR A 1 82 ? -16.811 13.514 19.034 1.00 73.19 82 THR A O 1
ATOM 575 N N . SER A 1 83 ? -16.126 12.416 20.894 1.00 64.50 83 SER A N 1
ATOM 576 C CA . SER A 1 83 ? -17.395 12.403 21.636 1.00 64.50 83 SER A CA 1
ATOM 577 C C . SER A 1 83 ? -17.807 13.788 22.117 1.00 64.50 83 SER A C 1
ATOM 579 O O . SER A 1 83 ? -16.892 14.527 22.549 1.00 64.50 83 SER A O 1
#

Foldseek 3Di:
DQLKDWDAFAQKIKIKGKDDPPLRSVLRVQLVVQLNVVCNVVVQPNVVSNVSSVVRLVVVCVVDVSNPPMDIDMDMDGDDDDD

pLDDT: mean 92.83, std 8.27, range [50.56, 98.25]

Radius of gyration: 12.94 Å; chains: 1; bounding box: 32×25×36 Å

Secondary structure (DSSP, 8-state):
----EEEEETTEEEEEEEESTHHHHHHHHHHHHHHHHHHHHSTT-HHHHHHHHHHHHHHHHHH-GGGTT-EEEEEEEE-----